Protein AF-A0AA39J6X3-F1 (afdb_monomer_lite)

Foldseek 3Di:
DLPQQAQQLCRVLVDDDPPRDRDDQQQQAQLQPRPGGGDPLCLQPNDPRDVVSVVLNVVLVVVVCVVPVVCVVVVVVDDSVVNVVVCVPDPVSVVSVSVSSVVSRVVSVVGHRDDD

pLDDT: mean 90.01, std 9.68, range [50.03, 97.94]

Secondary structure (DSSP, 8-state):
-TTTT-SSHHHHTSSPPTTS----GGG-B-TTTSSSB-SHHIIIII--SSHHHHHHHHHHHHHHHHH-TTHHHHHTTS-HHHHHHHHHT-GGGHHHHHHHHHHHHHHHHTSPPP--

Structure (mmCIF, N/CA/C/O backbone):
data_AF-A0AA39J6X3-F1
#
_entry.id   AF-A0AA39J6X3-F1
#
loop_
_atom_site.group_PDB
_atom_site.id
_atom_site.type_symbol
_atom_site.label_atom_id
_atom_site.label_alt_id
_atom_site.lab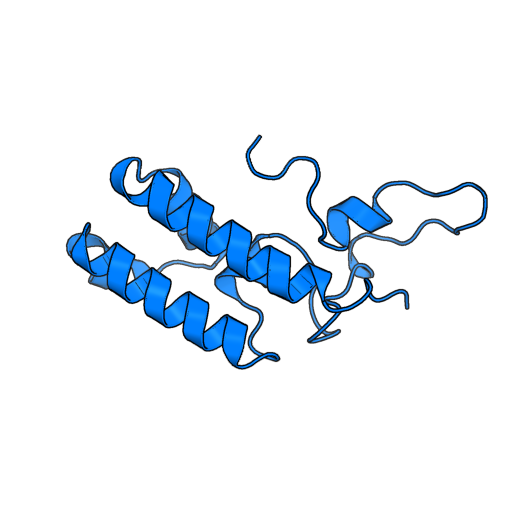el_comp_id
_atom_site.label_asym_id
_atom_site.label_entity_id
_atom_site.label_seq_id
_atom_site.pdbx_PDB_ins_code
_atom_site.Cartn_x
_atom_site.Cartn_y
_atom_site.Cartn_z
_atom_site.occupancy
_atom_site.B_iso_or_equiv
_atom_site.auth_seq_id
_atom_site.auth_comp_id
_atom_site.auth_asym_id
_atom_site.auth_atom_id
_atom_site.pdbx_PDB_model_num
ATOM 1 N N . LEU A 1 1 ? 15.069 5.605 8.001 1.00 50.03 1 LEU A N 1
ATOM 2 C CA . LEU A 1 1 ? 14.063 4.567 7.685 1.00 50.03 1 LEU A CA 1
ATOM 3 C C . LEU A 1 1 ? 12.919 5.272 6.981 1.00 50.03 1 LEU A C 1
ATOM 5 O O . LEU A 1 1 ? 12.296 6.113 7.610 1.00 50.03 1 LEU A O 1
ATOM 9 N N . LEU A 1 2 ? 12.677 4.989 5.699 1.00 50.38 2 LEU A N 1
ATOM 10 C CA . LEU A 1 2 ? 11.654 5.669 4.882 1.00 50.38 2 LEU A CA 1
ATOM 11 C C . LEU A 1 2 ? 10.224 5.587 5.484 1.00 50.38 2 LEU A C 1
ATOM 13 O O . LEU A 1 2 ? 9.334 6.303 5.047 1.00 50.38 2 LEU A O 1
ATOM 17 N N . MET A 1 3 ? 10.021 4.721 6.491 1.00 57.69 3 MET A N 1
ATOM 18 C CA . MET A 1 3 ? 8.728 4.299 7.043 1.00 57.69 3 MET A CA 1
ATOM 19 C C . MET A 1 3 ? 8.615 4.402 8.582 1.00 57.69 3 MET A C 1
ATOM 21 O O . MET A 1 3 ? 7.587 4.043 9.133 1.00 57.69 3 MET A O 1
ATOM 25 N N . SER A 1 4 ? 9.619 4.894 9.323 1.00 57.25 4 SER A N 1
ATOM 26 C CA . SER A 1 4 ? 9.667 4.726 10.798 1.00 57.25 4 SER A CA 1
ATOM 27 C C . SER A 1 4 ? 8.651 5.537 11.622 1.00 57.25 4 SER A C 1
ATOM 29 O O . SER A 1 4 ? 8.642 5.442 12.848 1.00 57.25 4 SER A O 1
ATOM 31 N N . SER A 1 5 ? 7.831 6.379 10.996 1.00 65.50 5 SER A N 1
ATOM 32 C CA . SER A 1 5 ? 6.756 7.142 11.650 1.00 65.50 5 SER A CA 1
ATOM 33 C C . SER A 1 5 ? 5.647 7.416 10.642 1.00 65.5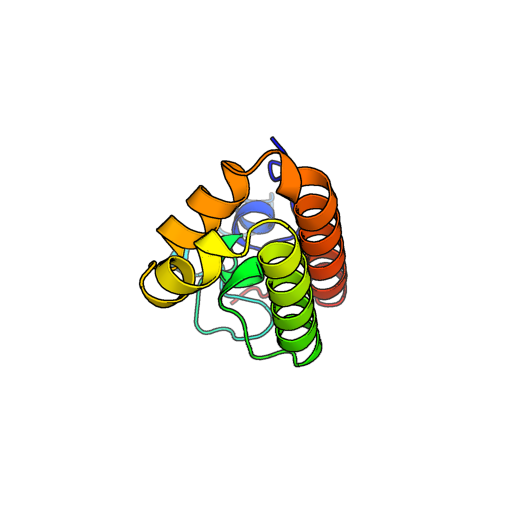0 5 SER A C 1
ATOM 35 O O . SER A 1 5 ? 5.388 8.558 10.267 1.00 65.50 5 SER A O 1
ATOM 37 N N . HIS A 1 6 ? 5.062 6.344 10.118 1.00 79.06 6 HIS A N 1
ATOM 38 C CA . HIS A 1 6 ? 4.021 6.436 9.108 1.00 79.06 6 HIS A CA 1
ATOM 39 C C . HIS A 1 6 ? 2.613 6.409 9.702 1.00 79.06 6 HIS A C 1
ATOM 41 O O . HIS A 1 6 ? 2.385 6.017 10.845 1.00 79.06 6 HIS A O 1
ATOM 47 N N . VAL A 1 7 ? 1.644 6.765 8.868 1.00 91.69 7 VAL A N 1
ATOM 48 C CA . VAL A 1 7 ? 0.246 6.960 9.265 1.00 91.69 7 VAL A CA 1
ATOM 49 C C . VAL A 1 7 ? -0.553 5.673 9.447 1.00 91.69 7 VAL A C 1
ATOM 51 O O . VAL A 1 7 ? -1.708 5.757 9.855 1.00 91.69 7 VAL A O 1
ATOM 54 N N . LEU A 1 8 ? 0.017 4.508 9.128 1.00 94.50 8 LEU A N 1
ATOM 55 C CA . LEU A 1 8 ? -0.690 3.226 9.162 1.00 94.50 8 LEU A CA 1
ATOM 56 C C . LEU A 1 8 ? -0.919 2.711 10.590 1.00 94.50 8 LEU A C 1
ATOM 58 O O . LEU A 1 8 ? -0.154 3.019 11.509 1.00 94.50 8 LEU A O 1
ATOM 62 N N . ALA A 1 9 ? -1.957 1.895 10.763 1.00 93.62 9 ALA A N 1
ATOM 63 C CA . ALA A 1 9 ? -2.417 1.424 12.064 1.00 93.62 9 ALA A CA 1
ATOM 64 C C . ALA A 1 9 ? -1.331 0.673 12.843 1.00 93.62 9 ALA A C 1
ATOM 66 O O . ALA A 1 9 ? -1.240 0.881 14.050 1.00 93.62 9 ALA A O 1
ATOM 67 N N . VAL A 1 10 ? -0.468 -0.111 12.179 1.00 93.19 10 VAL A N 1
ATOM 68 C CA . VAL A 1 10 ? 0.616 -0.837 12.870 1.00 93.19 10 VAL A CA 1
ATOM 69 C C . VAL A 1 10 ? 1.603 0.063 13.605 1.00 93.19 10 VAL A C 1
ATOM 71 O O . VAL A 1 10 ? 2.175 -0.381 14.594 1.00 93.19 10 VAL A O 1
ATOM 74 N N . GLU A 1 11 ? 1.764 1.323 13.188 1.00 90.88 11 GLU A N 1
ATOM 75 C CA . GLU A 1 11 ? 2.580 2.299 13.923 1.00 90.88 11 GLU A CA 1
ATOM 76 C C . GLU A 1 11 ? 1.728 3.217 14.807 1.00 90.88 11 GLU A C 1
ATOM 78 O O . GLU A 1 11 ? 2.092 3.470 15.954 1.00 90.88 11 GLU A O 1
ATOM 83 N N . VAL A 1 12 ? 0.552 3.660 14.344 1.00 89.88 12 VAL A N 1
ATOM 84 C CA . VAL A 1 12 ? -0.340 4.539 15.132 1.00 89.88 12 VAL A CA 1
ATOM 85 C C . VAL A 1 12 ? -0.890 3.845 16.388 1.00 89.88 12 VAL A C 1
ATOM 87 O O . VAL A 1 12 ? -1.106 4.481 17.424 1.00 89.88 12 VAL A O 1
ATOM 90 N N . LEU A 1 13 ? -1.126 2.535 16.321 1.00 89.81 13 LEU A N 1
ATOM 91 C CA . LEU A 1 13 ? -1.652 1.728 17.424 1.00 89.81 13 LEU A CA 1
ATOM 92 C C . LEU A 1 13 ? -0.559 0.953 18.171 1.00 89.81 13 LEU A C 1
ATOM 94 O O . LEU A 1 13 ? -0.868 0.227 19.116 1.00 89.81 13 LEU A O 1
ATOM 98 N N . ARG A 1 14 ? 0.713 1.113 17.785 1.00 84.81 14 ARG A N 1
ATOM 99 C CA . ARG A 1 14 ? 1.848 0.403 18.388 1.00 84.81 14 ARG A CA 1
ATOM 100 C C . ARG A 1 14 ? 2.007 0.683 19.878 1.00 84.81 14 ARG A C 1
ATOM 102 O O . ARG A 1 14 ? 2.332 -0.223 20.643 1.00 84.81 14 ARG A O 1
ATOM 109 N N . LEU A 1 15 ? 1.838 1.942 20.282 1.00 73.44 15 LEU A N 1
ATOM 110 C CA . LEU A 1 15 ? 1.974 2.367 21.672 1.00 73.44 15 LEU A CA 1
ATOM 111 C C . LEU A 1 15 ? 0.597 2.506 22.321 1.00 73.44 15 LEU A C 1
ATOM 113 O O . LEU A 1 15 ? -0.312 3.130 21.774 1.00 73.44 15 LEU A O 1
ATOM 117 N N . SER A 1 16 ? 0.465 1.962 23.530 1.00 66.19 16 SER A N 1
ATOM 118 C CA . SER A 1 16 ? -0.676 2.241 24.397 1.00 66.19 16 SER A CA 1
ATOM 119 C C . SER A 1 16 ? -0.634 3.707 24.830 1.00 66.19 16 SER A C 1
ATOM 121 O O . SER A 1 16 ? 0.296 4.133 25.519 1.00 66.19 16 SER A O 1
ATOM 123 N N . GLU A 1 17 ? -1.641 4.486 24.454 1.00 71.19 17 GLU A N 1
ATOM 124 C CA . GLU A 1 17 ? -1.855 5.812 25.032 1.00 71.19 17 GLU A CA 1
ATOM 125 C C . GLU A 1 17 ? -2.489 5.690 26.423 1.00 71.19 17 GLU A C 1
ATOM 127 O O . GLU A 1 17 ? -3.164 4.707 26.715 1.00 71.19 17 GLU A O 1
ATOM 132 N N . ARG A 1 18 ? -2.312 6.704 27.284 1.00 65.88 18 ARG A N 1
ATOM 133 C CA . ARG A 1 18 ? -2.750 6.697 28.701 1.00 65.88 18 ARG A CA 1
ATOM 134 C C . ARG A 1 18 ? -4.207 6.269 28.945 1.00 65.88 18 ARG A C 1
ATOM 136 O O . ARG A 1 18 ? -4.514 5.856 30.057 1.00 65.88 18 ARG A O 1
ATOM 143 N N . TYR A 1 19 ? -5.079 6.370 27.942 1.00 72.31 19 TYR A N 1
ATOM 144 C CA . TYR A 1 19 ? -6.504 6.033 28.033 1.00 72.31 19 TYR A CA 1
ATOM 145 C C . TYR A 1 19 ? -6.961 4.979 27.014 1.00 72.31 19 TYR A C 1
ATOM 147 O O . TYR A 1 19 ? -8.157 4.721 26.901 1.00 72.31 19 TYR A O 1
ATOM 155 N N . ARG A 1 20 ? -6.034 4.365 26.268 1.00 77.19 20 ARG A N 1
ATOM 156 C CA . ARG A 1 20 ? -6.339 3.334 25.272 1.00 77.19 20 ARG A CA 1
ATOM 157 C C . ARG A 1 20 ? -5.809 1.993 25.764 1.00 77.19 20 ARG A C 1
ATOM 159 O O . ARG A 1 20 ? -4.616 1.861 26.036 1.00 77.19 20 ARG A O 1
ATOM 166 N N . LEU A 1 21 ? -6.693 1.001 25.862 1.00 82.50 21 LEU A N 1
ATOM 167 C CA . LEU A 1 21 ? -6.277 -0.377 26.116 1.00 82.50 21 LEU A CA 1
ATOM 168 C C . LEU A 1 21 ? -5.333 -0.846 25.002 1.00 82.50 21 LEU A C 1
ATOM 170 O O . LEU A 1 21 ? -5.428 -0.397 23.859 1.00 82.50 21 LEU A O 1
ATOM 174 N N . TYR A 1 22 ? -4.406 -1.735 25.350 1.00 86.88 22 TYR A N 1
ATOM 175 C CA . TYR A 1 22 ? -3.514 -2.355 24.377 1.00 86.88 22 TYR A CA 1
ATOM 176 C C . TYR A 1 22 ? -4.327 -3.090 23.303 1.00 86.88 22 TYR A C 1
ATOM 178 O O . TYR A 1 22 ? -5.187 -3.908 23.631 1.00 86.88 22 TYR A O 1
ATOM 186 N N . ILE A 1 23 ? -4.034 -2.806 22.031 1.00 87.69 23 ILE A N 1
ATOM 187 C CA . ILE A 1 23 ? -4.655 -3.465 20.880 1.00 87.69 23 ILE A CA 1
ATOM 188 C C . ILE A 1 23 ? -3.605 -4.394 20.255 1.00 87.69 23 ILE A C 1
ATOM 190 O O . ILE A 1 23 ? -2.565 -3.892 19.815 1.00 87.69 23 ILE A O 1
ATOM 194 N N . PRO A 1 24 ? -3.840 -5.718 20.196 1.00 91.50 24 PRO A N 1
A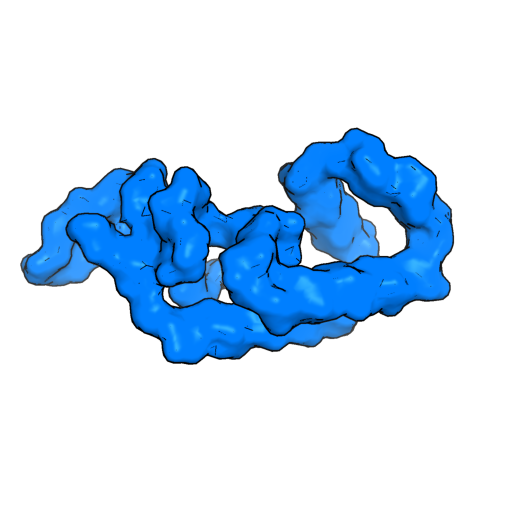TOM 195 C CA . PRO A 1 24 ? -2.940 -6.653 19.522 1.00 91.50 24 PRO A CA 1
ATOM 196 C C . PRO A 1 24 ? -2.730 -6.292 18.046 1.00 91.50 24 PRO A C 1
ATOM 198 O O . PRO A 1 24 ? -3.657 -5.819 17.392 1.00 91.50 24 PRO A O 1
ATOM 201 N N . ARG A 1 25 ? -1.538 -6.564 17.495 1.00 91.94 25 ARG A N 1
ATOM 202 C CA . ARG A 1 25 ? -1.202 -6.245 16.090 1.00 91.94 25 ARG A CA 1
ATOM 203 C C . ARG A 1 25 ? -2.207 -6.825 15.095 1.00 91.94 25 ARG A C 1
ATOM 205 O O . ARG A 1 25 ? -2.582 -6.148 14.144 1.00 91.94 25 ARG A O 1
ATOM 212 N N . ASP A 1 26 ? -2.682 -8.043 15.335 1.00 93.81 26 ASP A N 1
ATOM 213 C CA . ASP A 1 26 ? -3.643 -8.721 14.453 1.00 93.81 26 ASP A CA 1
ATOM 214 C C . ASP A 1 26 ? -4.984 -7.978 14.347 1.00 93.81 26 ASP A C 1
ATOM 216 O O . ASP A 1 26 ? -5.781 -8.241 13.451 1.00 93.81 26 ASP A O 1
ATOM 220 N N . TRP A 1 27 ? -5.240 -7.037 15.261 1.00 94.06 27 TRP A N 1
ATOM 221 C CA . TRP A 1 27 ? -6.440 -6.206 15.297 1.00 94.06 27 TRP A CA 1
ATOM 222 C C . TRP A 1 27 ? -6.208 -4.805 14.724 1.00 94.06 27 TRP A C 1
ATOM 224 O O . TRP A 1 27 ? -7.141 -4.006 14.660 1.00 94.06 27 TRP A O 1
ATOM 234 N N . HIS A 1 28 ? -4.992 -4.487 14.270 1.00 94.94 28 HIS A N 1
ATOM 235 C CA . HIS A 1 28 ? -4.670 -3.230 13.587 1.00 94.94 28 HIS A CA 1
ATOM 236 C C . HIS A 1 28 ? -5.168 -3.283 12.140 1.00 94.94 28 HIS A C 1
ATOM 238 O O . HIS A 1 28 ? -4.391 -3.167 11.198 1.00 94.94 28 HIS A O 1
ATOM 244 N N . LEU A 1 29 ? -6.460 -3.545 11.953 1.00 97.31 29 LEU A N 1
ATOM 245 C CA . LEU A 1 29 ? -7.055 -3.807 10.649 1.00 97.31 29 LEU A CA 1
ATOM 246 C C . LEU A 1 29 ? -7.055 -2.550 9.771 1.00 97.31 29 LEU A C 1
ATOM 248 O O . LEU A 1 29 ? -7.228 -1.429 10.248 1.00 97.31 29 LEU A O 1
ATOM 252 N N . CYS A 1 30 ? -6.917 -2.752 8.462 1.00 97.88 30 CYS A N 1
ATOM 253 C CA . CYS A 1 30 ? -6.969 -1.698 7.459 1.00 97.88 30 CYS A CA 1
ATOM 254 C C . CYS A 1 30 ? -8.249 -0.877 7.579 1.00 97.88 30 CYS A C 1
ATOM 256 O O . CYS A 1 30 ? -9.355 -1.415 7.496 1.00 97.88 30 CYS A O 1
ATOM 258 N N . ARG A 1 31 ? -8.096 0.446 7.674 1.00 97.69 31 ARG A N 1
ATOM 259 C CA . ARG A 1 31 ? -9.197 1.409 7.770 1.00 97.69 31 ARG A CA 1
ATOM 260 C C . ARG A 1 31 ? -10.164 1.351 6.593 1.00 97.69 31 ARG A C 1
ATOM 262 O O . ARG A 1 31 ? -11.328 1.719 6.740 1.00 97.69 31 ARG A O 1
ATOM 269 N N . PHE A 1 32 ? -9.700 0.852 5.446 1.00 97.94 32 PHE A N 1
ATOM 270 C CA . PHE A 1 32 ? -10.521 0.647 4.259 1.00 97.94 32 PHE A CA 1
ATOM 271 C C . PHE A 1 32 ? -11.160 -0.740 4.228 1.00 97.94 32 P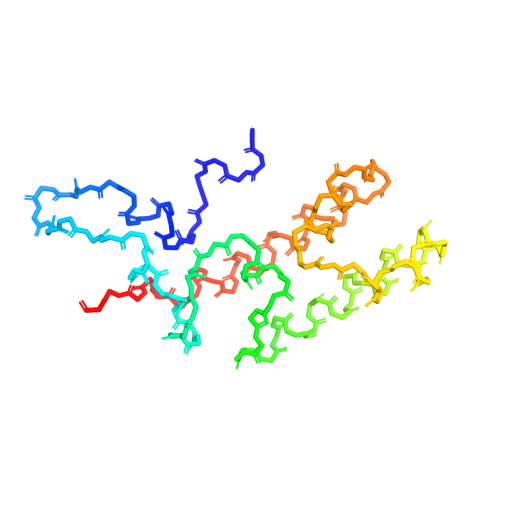HE A C 1
ATOM 273 O O . PHE A 1 32 ? -12.384 -0.841 4.234 1.00 97.94 32 PHE A O 1
ATOM 280 N N . CYS A 1 33 ? -10.356 -1.810 4.185 1.00 97.56 33 CYS A N 1
ATOM 281 C CA . CYS A 1 33 ? -10.899 -3.148 3.943 1.00 97.56 33 CYS A CA 1
ATOM 282 C C . CYS A 1 33 ? -11.408 -3.844 5.209 1.00 97.56 33 CYS A C 1
ATOM 284 O O . CYS A 1 33 ? -12.334 -4.638 5.116 1.00 97.56 33 CYS A O 1
ATOM 286 N N . ARG A 1 34 ? -10.832 -3.550 6.382 1.00 97.00 34 ARG A N 1
ATOM 287 C CA . ARG A 1 34 ? -11.133 -4.186 7.679 1.00 97.00 34 ARG A CA 1
ATOM 288 C C . ARG A 1 34 ? -10.956 -5.712 7.721 1.00 97.00 34 ARG A C 1
ATOM 290 O O . ARG A 1 34 ? -11.469 -6.353 8.628 1.00 97.00 34 ARG A O 1
ATOM 297 N N . VAL A 1 35 ? -10.248 -6.299 6.754 1.00 95.94 35 VAL A N 1
ATOM 298 C CA . VAL A 1 35 ? -10.028 -7.759 6.670 1.00 95.94 35 VAL A CA 1
ATOM 299 C C . VAL A 1 35 ? -8.577 -8.150 6.960 1.00 95.94 35 VAL A C 1
ATOM 301 O O . VAL A 1 35 ? -8.329 -9.242 7.457 1.00 95.94 35 VAL A O 1
ATOM 304 N N . ALA A 1 36 ? -7.617 -7.274 6.667 1.00 96.69 36 ALA A N 1
ATOM 305 C CA . ALA A 1 36 ? -6.190 -7.528 6.858 1.00 96.69 36 ALA A CA 1
ATOM 306 C C . ALA A 1 36 ? -5.547 -6.433 7.712 1.00 96.69 36 ALA A C 1
ATOM 308 O O . ALA A 1 36 ? -6.084 -5.327 7.800 1.00 96.69 36 ALA A O 1
ATOM 309 N N . VAL A 1 37 ? -4.395 -6.741 8.311 1.00 96.88 37 VAL A N 1
ATOM 310 C CA . VAL A 1 37 ? -3.585 -5.779 9.070 1.00 96.88 37 VAL A CA 1
ATOM 311 C C . VAL A 1 37 ? -3.163 -4.612 8.170 1.00 96.88 37 VAL A C 1
ATOM 313 O O . VAL A 1 37 ? -2.819 -4.795 7.005 1.00 96.88 37 VAL A O 1
ATOM 316 N N . GLU A 1 38 ? -3.222 -3.397 8.707 1.00 96.94 38 GLU A N 1
ATOM 317 C CA . GLU A 1 38 ? -2.800 -2.169 8.044 1.00 96.94 38 GLU A CA 1
ATOM 318 C C . GLU A 1 38 ? -1.298 -1.927 8.217 1.00 96.94 38 GLU A C 1
ATOM 320 O O . GLU A 1 38 ? -0.875 -1.093 9.020 1.00 96.94 38 GLU A O 1
ATOM 325 N N . ASP A 1 39 ? -0.499 -2.664 7.457 1.00 94.75 39 ASP A N 1
ATOM 326 C CA . ASP A 1 39 ? 0.942 -2.453 7.318 1.00 94.75 39 ASP A CA 1
ATOM 327 C C . ASP A 1 39 ? 1.315 -1.963 5.912 1.00 94.75 39 ASP A C 1
ATOM 329 O O . ASP A 1 39 ? 0.464 -1.777 5.033 1.00 94.75 39 ASP A O 1
ATOM 333 N N . GLU A 1 40 ? 2.600 -1.687 5.708 1.00 93.62 40 GLU A N 1
ATOM 334 C CA . GLU A 1 40 ? 3.142 -1.142 4.469 1.00 93.62 40 GLU A CA 1
ATOM 335 C C . GLU A 1 40 ? 2.869 -2.069 3.288 1.00 93.62 40 GLU A C 1
ATOM 337 O O . GLU A 1 40 ? 2.500 -1.613 2.207 1.00 93.62 40 GLU A O 1
ATOM 342 N N . GLN A 1 41 ? 2.995 -3.379 3.492 1.00 93.62 41 GLN A N 1
ATOM 343 C CA . GLN A 1 41 ? 2.727 -4.369 2.455 1.00 93.62 41 GLN A CA 1
ATOM 344 C C . GLN A 1 41 ? 1.264 -4.320 2.031 1.00 93.62 41 GLN A C 1
ATOM 346 O O . GLN A 1 41 ? 0.966 -4.244 0.834 1.00 93.62 41 GLN A O 1
ATOM 351 N N . HIS A 1 42 ? 0.344 -4.304 2.999 1.00 96.19 42 HIS A N 1
ATOM 352 C CA . HIS A 1 42 ? -1.069 -4.205 2.695 1.00 96.19 42 HIS A CA 1
ATOM 353 C C . HIS A 1 42 ? -1.4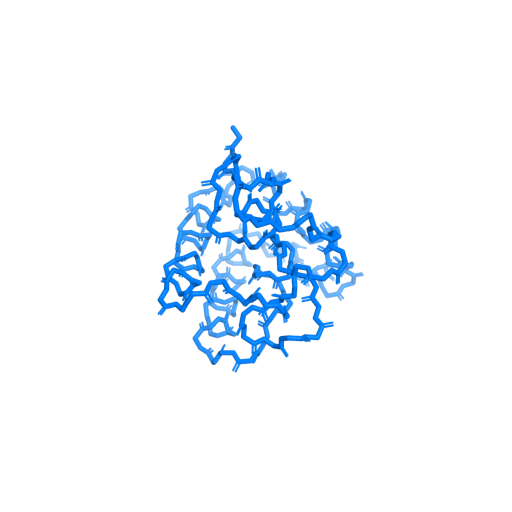08 -2.888 1.990 1.00 96.19 42 HIS A C 1
ATOM 355 O O . HIS A 1 42 ? -2.053 -2.901 0.937 1.00 96.19 42 HIS A O 1
ATOM 361 N N . ALA A 1 43 ? -0.956 -1.758 2.535 1.00 96.31 43 ALA A N 1
ATOM 362 C CA . ALA A 1 43 ? -1.247 -0.430 2.007 1.00 96.31 43 ALA A CA 1
ATOM 363 C C . ALA A 1 43 ? -0.705 -0.239 0.583 1.00 96.31 43 ALA A C 1
ATOM 365 O O . ALA A 1 43 ? -1.436 0.191 -0.313 1.00 96.31 43 ALA A O 1
ATOM 366 N N . LEU A 1 44 ? 0.557 -0.607 0.354 1.00 95.56 44 LEU A N 1
ATOM 367 C CA . LEU A 1 44 ? 1.241 -0.385 -0.916 1.00 95.56 44 LEU A CA 1
ATOM 368 C C . LEU A 1 44 ? 0.819 -1.409 -1.975 1.00 95.56 44 LEU A C 1
ATOM 370 O O . LEU A 1 44 ? 0.559 -1.039 -3.120 1.00 95.56 44 LEU A O 1
ATOM 374 N N . LEU A 1 45 ? 0.695 -2.693 -1.627 1.00 95.12 45 LEU A N 1
ATOM 375 C CA . LEU A 1 45 ? 0.644 -3.767 -2.629 1.00 95.12 45 LEU A CA 1
ATOM 376 C C . LEU A 1 45 ? -0.674 -4.548 -2.686 1.00 95.12 45 LEU A C 1
ATOM 378 O O . LEU A 1 45 ? -0.942 -5.162 -3.719 1.00 95.12 45 LEU A O 1
ATOM 382 N N . VAL A 1 46 ? -1.505 -4.522 -1.639 1.00 96.12 46 VAL A N 1
ATOM 383 C CA . VAL A 1 46 ? -2.641 -5.462 -1.527 1.00 96.12 46 VAL A CA 1
ATOM 384 C C . VAL A 1 46 ? -3.999 -4.773 -1.509 1.00 96.12 46 VAL A C 1
ATOM 386 O O . VAL A 1 46 ? -4.910 -5.213 -2.209 1.00 96.12 46 VAL A O 1
ATOM 389 N N . CYS A 1 47 ? -4.170 -3.709 -0.721 1.00 97.50 47 CYS A N 1
ATOM 390 C CA . CYS A 1 47 ? -5.475 -3.094 -0.509 1.00 97.50 47 CYS A CA 1
ATOM 391 C C . CYS A 1 47 ? -6.096 -2.657 -1.845 1.00 97.50 47 CYS A C 1
ATOM 393 O O . CYS A 1 47 ? -5.482 -1.914 -2.619 1.00 97.50 47 CYS A O 1
ATOM 395 N N . ALA A 1 48 ? -7.312 -3.138 -2.112 1.00 97.12 48 ALA A N 1
ATOM 396 C CA . ALA A 1 48 ? -8.045 -2.888 -3.354 1.00 97.12 48 ALA A CA 1
ATOM 397 C C . ALA A 1 48 ? -9.443 -2.289 -3.117 1.00 97.12 48 ALA A C 1
ATOM 399 O O . ALA A 1 48 ? -10.204 -2.110 -4.062 1.00 97.12 48 ALA A O 1
ATOM 400 N N . THR A 1 49 ? -9.786 -1.966 -1.864 1.00 97.56 49 THR A N 1
ATOM 401 C CA . THR A 1 49 ? -11.093 -1.392 -1.506 1.00 97.56 49 THR A CA 1
ATOM 402 C C . THR A 1 49 ? -11.280 0.014 -2.069 1.00 97.56 49 THR A C 1
ATOM 404 O O . THR A 1 49 ? -12.391 0.380 -2.441 1.00 97.56 49 THR A O 1
ATOM 407 N N . VAL A 1 50 ? -10.205 0.804 -2.140 1.00 96.94 50 VAL A N 1
ATOM 408 C CA . VAL A 1 50 ? -10.246 2.169 -2.674 1.00 96.94 50 VAL A CA 1
ATOM 409 C C . VAL A 1 50 ? -9.759 2.161 -4.128 1.00 96.94 50 VAL A C 1
ATOM 411 O O . VAL A 1 50 ? -8.602 1.801 -4.364 1.00 96.94 50 VAL A O 1
ATOM 414 N N . PRO A 1 51 ? -10.577 2.595 -5.108 1.00 97.50 51 PRO A N 1
ATOM 415 C CA . PRO A 1 51 ? -10.189 2.587 -6.520 1.00 97.50 51 PRO A CA 1
ATOM 416 C C . PRO A 1 51 ? -8.914 3.384 -6.822 1.00 97.50 51 PRO A C 1
ATOM 418 O O . PRO A 1 51 ? -8.091 2.945 -7.622 1.00 97.50 51 PRO A O 1
ATOM 421 N N . SER A 1 52 ? -8.699 4.516 -6.144 1.00 96.94 52 SER A N 1
ATOM 422 C CA . SER A 1 52 ? -7.496 5.336 -6.337 1.00 96.94 52 SER A CA 1
ATOM 423 C C . SER A 1 52 ? -6.204 4.610 -5.949 1.00 96.94 52 SER A C 1
ATOM 425 O O . SER A 1 52 ? -5.199 4.793 -6.629 1.00 96.94 52 SER A O 1
ATOM 427 N N . LEU A 1 53 ? -6.221 3.732 -4.935 1.00 97.31 53 LEU A N 1
ATOM 428 C CA . LEU A 1 53 ? -5.060 2.899 -4.582 1.00 97.31 53 LEU A CA 1
ATOM 429 C C . LEU A 1 53 ? -4.730 1.898 -5.692 1.00 97.31 53 LEU A C 1
ATOM 431 O O . LEU A 1 53 ? -3.561 1.680 -6.008 1.00 97.31 53 LEU A O 1
ATOM 435 N N . VAL A 1 54 ? -5.759 1.306 -6.302 1.00 97.56 54 VAL A N 1
ATOM 436 C CA . VAL A 1 54 ? -5.587 0.369 -7.418 1.00 97.56 54 VAL A CA 1
ATOM 437 C C . VAL A 1 54 ? -4.988 1.089 -8.625 1.00 97.56 54 VAL A C 1
ATOM 439 O O . VAL A 1 54 ? -4.001 0.610 -9.180 1.00 97.56 54 VAL A O 1
ATOM 442 N N . CYS A 1 55 ? -5.521 2.260 -8.986 1.00 97.81 55 CYS A N 1
ATOM 443 C CA . CYS A 1 55 ? -4.990 3.065 -10.085 1.00 97.81 55 CYS A CA 1
ATOM 444 C C . CYS A 1 55 ? -3.549 3.526 -9.826 1.00 97.81 55 CYS A C 1
ATOM 446 O O . CYS A 1 55 ? -2.705 3.389 -10.707 1.00 97.81 55 CYS A O 1
ATOM 448 N N . LEU A 1 56 ? -3.234 4.012 -8.618 1.00 97.31 56 LEU A N 1
ATOM 449 C CA . LEU A 1 56 ? -1.866 4.403 -8.260 1.00 97.31 56 LEU A CA 1
ATOM 450 C C . LEU A 1 56 ? -0.890 3.235 -8.395 1.00 97.31 56 LEU A C 1
ATOM 452 O O . LEU A 1 56 ? 0.185 3.405 -8.960 1.00 97.31 56 LEU A O 1
ATOM 456 N N . ARG A 1 57 ? -1.269 2.042 -7.925 1.00 96.69 57 ARG A N 1
ATOM 457 C CA . ARG A 1 57 ? -0.426 0.844 -8.020 1.00 96.69 57 ARG A CA 1
ATOM 458 C C . ARG A 1 57 ? -0.194 0.416 -9.466 1.00 96.69 57 ARG A C 1
ATOM 460 O O . ARG A 1 57 ? 0.911 0.007 -9.804 1.00 96.69 57 ARG A O 1
ATOM 467 N N . GLN A 1 58 ? -1.223 0.498 -10.307 1.00 96.12 58 GLN A N 1
ATOM 468 C CA . GLN A 1 58 ? -1.110 0.186 -11.732 1.00 96.12 58 GLN A CA 1
ATOM 469 C C . GLN A 1 58 ? -0.168 1.161 -12.439 1.00 96.12 58 GLN A C 1
ATOM 471 O O . GLN A 1 58 ? 0.743 0.714 -13.129 1.00 96.12 58 GLN A O 1
ATOM 476 N N . ASN A 1 59 ? -0.342 2.466 -12.218 1.00 96.94 59 ASN A N 1
ATOM 477 C CA . ASN A 1 59 ? 0.513 3.494 -12.812 1.00 96.94 59 ASN A CA 1
ATOM 478 C C . ASN A 1 59 ? 1.964 3.342 -12.346 1.00 96.94 59 ASN A C 1
ATOM 480 O O . ASN A 1 59 ? 2.864 3.250 -13.172 1.00 96.94 59 ASN A O 1
ATOM 484 N N . PHE A 1 60 ? 2.173 3.191 -11.036 1.00 96.12 60 PHE A N 1
ATOM 485 C CA . PHE A 1 60 ? 3.496 2.945 -10.470 1.00 96.12 60 PHE A CA 1
ATOM 486 C C . PHE A 1 60 ? 4.164 1.713 -11.091 1.00 96.12 60 PHE A C 1
ATOM 488 O O . PHE A 1 60 ? 5.333 1.764 -11.460 1.00 96.12 60 PHE A O 1
ATOM 495 N N . LEU A 1 61 ? 3.429 0.608 -11.260 1.00 94.00 61 LEU A N 1
ATOM 496 C CA . LEU A 1 61 ? 3.982 -0.590 -11.884 1.00 94.00 61 LEU A CA 1
ATOM 497 C C . LEU A 1 61 ? 4.349 -0.353 -13.355 1.00 94.00 61 LEU A C 1
ATOM 499 O O . LEU A 1 61 ? 5.400 -0.816 -13.786 1.00 94.00 61 LEU A O 1
ATOM 503 N N . VAL A 1 62 ? 3.527 0.371 -14.117 1.00 95.38 62 VAL A N 1
ATOM 504 C CA . VAL A 1 62 ? 3.847 0.747 -15.505 1.00 95.38 62 VAL A CA 1
ATOM 505 C C . VAL A 1 62 ? 5.138 1.567 -15.561 1.00 95.38 62 VAL A C 1
ATOM 507 O O . VAL A 1 62 ? 6.026 1.241 -16.351 1.00 95.38 62 VAL A O 1
ATOM 510 N N . ASP A 1 63 ? 5.286 2.560 -14.684 1.00 95.00 63 ASP A N 1
ATOM 511 C CA . ASP A 1 63 ? 6.480 3.405 -14.625 1.00 95.00 63 ASP A CA 1
ATOM 512 C C . ASP A 1 63 ? 7.725 2.581 -14.260 1.00 95.00 63 ASP A C 1
ATOM 514 O O . ASP A 1 63 ? 8.756 2.670 -14.929 1.00 95.00 63 ASP A O 1
ATOM 518 N N . ILE A 1 64 ? 7.622 1.692 -13.269 1.00 93.56 64 ILE A N 1
ATOM 519 C CA . ILE A 1 64 ? 8.711 0.786 -12.878 1.00 93.56 64 ILE A CA 1
ATOM 520 C C . ILE A 1 64 ? 9.108 -0.154 -14.018 1.00 93.56 64 ILE A C 1
ATOM 522 O O . ILE A 1 64 ? 10.298 -0.330 -14.283 1.00 93.56 64 ILE A O 1
ATOM 526 N N . LEU A 1 65 ? 8.136 -0.748 -14.713 1.00 92.50 65 LEU A N 1
ATOM 527 C CA . LEU A 1 65 ? 8.403 -1.649 -15.834 1.00 92.50 65 LEU A CA 1
ATOM 528 C C . LEU A 1 65 ? 8.999 -0.916 -17.042 1.00 92.50 65 LEU A C 1
ATOM 530 O O . LEU A 1 65 ? 9.714 -1.538 -17.823 1.00 92.50 65 LEU A O 1
ATOM 534 N N . SER A 1 66 ? 8.772 0.393 -17.176 1.00 92.50 66 SER A N 1
ATOM 535 C CA . SER A 1 66 ? 9.438 1.209 -18.198 1.00 92.50 66 SER A CA 1
ATOM 536 C C . SER A 1 66 ? 10.936 1.399 -17.916 1.00 92.50 66 SER A C 1
ATOM 538 O O . SER A 1 66 ? 11.741 1.406 -18.847 1.00 92.50 66 SER A O 1
ATOM 540 N N . ILE A 1 67 ? 11.325 1.484 -16.637 1.00 91.12 67 ILE A N 1
ATOM 541 C CA . ILE A 1 67 ? 12.725 1.616 -16.201 1.00 91.12 67 ILE A CA 1
ATOM 542 C C . ILE A 1 67 ? 13.418 0.251 -16.157 1.00 91.12 67 ILE A C 1
ATOM 544 O O . ILE A 1 67 ? 14.602 0.137 -16.469 1.00 91.12 67 ILE A O 1
ATOM 548 N N . CYS A 1 68 ? 12.696 -0.793 -15.750 1.00 89.56 68 CYS A N 1
ATOM 549 C CA . CYS A 1 68 ? 13.217 -2.146 -15.569 1.00 89.56 68 CYS A CA 1
ATOM 550 C C . CYS A 1 68 ? 12.311 -3.196 -16.237 1.00 89.56 68 CYS A C 1
ATOM 552 O O . CYS A 1 68 ? 11.647 -3.965 -15.535 1.00 89.56 68 CYS A O 1
ATOM 554 N N . PRO A 1 69 ? 12.307 -3.297 -17.581 1.00 89.56 69 PRO A N 1
ATOM 555 C CA . PRO A 1 69 ? 11.460 -4.248 -18.310 1.00 89.56 69 PRO A CA 1
ATOM 556 C C . PRO A 1 69 ? 11.693 -5.712 -17.914 1.00 89.56 69 PRO A C 1
ATOM 558 O O . PRO A 1 69 ? 10.768 -6.521 -17.914 1.00 89.56 69 PRO A O 1
ATOM 561 N N . GLN A 1 70 ? 12.919 -6.057 -17.508 1.00 86.06 70 GLN A N 1
ATOM 562 C CA . GLN A 1 70 ? 13.287 -7.387 -17.016 1.00 86.06 70 GLN A CA 1
ATOM 563 C C . GLN A 1 70 ? 12.461 -7.836 -15.801 1.00 86.06 70 GLN A C 1
ATOM 565 O O . GLN A 1 70 ? 12.301 -9.035 -15.574 1.00 86.06 70 GLN A O 1
ATOM 570 N N . LEU A 1 71 ? 11.907 -6.889 -15.036 1.00 87.06 71 LEU A N 1
ATOM 571 C CA . LEU A 1 71 ? 11.075 -7.192 -13.879 1.00 87.06 71 LEU A CA 1
ATOM 572 C C . LEU A 1 71 ? 9.705 -7.752 -14.284 1.00 87.06 71 LEU A C 1
ATOM 574 O O . LEU A 1 71 ? 9.095 -8.458 -13.489 1.00 87.06 71 LEU A O 1
ATOM 578 N N . GLN A 1 72 ? 9.236 -7.511 -15.513 1.00 86.31 72 GLN A N 1
ATOM 579 C CA . GLN A 1 72 ? 7.890 -7.888 -15.958 1.00 86.31 72 GLN A CA 1
ATOM 580 C C . GLN A 1 72 ? 7.596 -9.382 -15.773 1.00 86.31 72 GLN A C 1
ATOM 582 O O . GLN A 1 72 ? 6.533 -9.752 -15.273 1.00 86.31 72 GLN A O 1
ATOM 587 N N . PHE A 1 73 ? 8.540 -10.243 -16.157 1.00 83.38 73 PHE A N 1
ATOM 588 C CA . PHE A 1 73 ? 8.369 -11.694 -16.064 1.00 83.38 73 PHE A CA 1
ATOM 589 C C . PHE A 1 73 ? 8.452 -12.192 -14.621 1.00 83.38 73 PHE A C 1
ATOM 591 O O . PHE A 1 73 ? 7.695 -13.080 -14.233 1.00 83.38 73 PHE A O 1
ATOM 598 N N . ALA A 1 74 ? 9.336 -11.600 -13.817 1.00 85.31 74 ALA A N 1
ATOM 599 C CA . ALA A 1 74 ? 9.512 -11.984 -12.423 1.00 85.31 74 ALA A CA 1
ATOM 600 C C . ALA A 1 74 ? 8.340 -11.510 -11.548 1.00 85.31 74 ALA A C 1
ATOM 602 O O . ALA A 1 74 ? 7.850 -12.271 -10.720 1.00 85.31 74 ALA A O 1
ATOM 603 N N . TRP A 1 75 ? 7.840 -10.290 -11.767 1.00 88.62 75 TRP A N 1
ATOM 604 C CA . TRP A 1 75 ? 6.879 -9.611 -10.892 1.00 88.62 75 TRP A CA 1
ATOM 605 C C . TRP A 1 75 ? 5.621 -10.432 -10.590 1.00 88.62 75 TRP A C 1
ATOM 607 O O . TRP A 1 75 ? 5.167 -10.506 -9.444 1.00 88.62 75 TRP A O 1
ATOM 617 N N . ASN A 1 76 ? 5.069 -11.083 -11.615 1.00 85.50 76 ASN A N 1
ATOM 618 C CA . ASN A 1 76 ? 3.849 -11.879 -11.486 1.00 85.50 76 ASN A CA 1
ATOM 619 C C . ASN A 1 76 ? 4.057 -13.162 -10.669 1.00 85.50 76 ASN A C 1
ATOM 621 O O . ASN A 1 76 ? 3.106 -13.625 -10.048 1.00 85.50 76 ASN A O 1
ATOM 625 N N . GLY A 1 77 ? 5.278 -13.706 -10.642 1.00 85.56 77 GLY A N 1
ATOM 626 C CA . GLY A 1 77 ? 5.625 -14.899 -9.866 1.00 85.56 77 GLY A CA 1
ATOM 627 C C . GLY A 1 77 ? 6.032 -14.616 -8.418 1.00 85.56 77 GLY A C 1
ATOM 628 O O . GLY A 1 77 ? 6.073 -15.543 -7.615 1.00 85.56 77 GLY A O 1
ATOM 629 N N . LEU A 1 78 ? 6.326 -13.358 -8.077 1.00 88.25 78 LEU A N 1
ATOM 630 C CA . LEU A 1 78 ? 6.729 -12.967 -6.726 1.00 88.25 78 LEU A CA 1
ATOM 631 C C . LEU A 1 78 ? 5.534 -12.893 -5.767 1.00 88.25 78 LEU A C 1
ATOM 633 O O . LEU A 1 78 ? 4.471 -12.368 -6.119 1.00 88.25 78 LEU A O 1
ATOM 637 N N . GLY A 1 79 ? 5.749 -13.348 -4.529 1.00 89.00 79 GLY A N 1
ATOM 638 C CA . GLY A 1 79 ? 4.855 -13.067 -3.409 1.00 89.00 79 GLY A CA 1
ATOM 639 C C . GLY A 1 79 ? 4.881 -11.586 -3.016 1.00 89.00 79 GLY A C 1
ATOM 640 O O . GLY A 1 79 ? 5.735 -10.819 -3.459 1.00 89.00 79 GLY A O 1
ATOM 641 N N . THR A 1 80 ? 3.939 -11.154 -2.174 1.00 87.06 80 THR A N 1
ATOM 642 C CA . THR A 1 80 ? 3.853 -9.751 -1.724 1.00 87.06 80 THR A CA 1
ATOM 643 C C . THR A 1 80 ? 5.132 -9.288 -1.021 1.00 87.06 80 THR A C 1
ATOM 645 O O . THR A 1 80 ? 5.619 -8.192 -1.303 1.00 87.06 80 THR A O 1
ATOM 648 N N . ASP A 1 81 ? 5.701 -10.136 -0.162 1.00 84.75 81 ASP A N 1
ATOM 649 C CA . ASP A 1 81 ? 6.929 -9.843 0.584 1.00 84.75 81 ASP A CA 1
ATOM 650 C C . ASP A 1 81 ? 8.114 -9.647 -0.364 1.00 84.75 81 ASP A C 1
ATOM 652 O O . ASP A 1 81 ? 8.822 -8.638 -0.293 1.00 84.75 81 ASP A O 1
ATOM 656 N N . ASP A 1 82 ? 8.261 -10.561 -1.324 1.00 90.75 82 ASP A N 1
ATOM 657 C CA . ASP A 1 82 ? 9.327 -10.519 -2.321 1.00 90.75 82 ASP A CA 1
ATOM 658 C C . ASP A 1 82 ? 9.191 -9.314 -3.257 1.00 90.75 82 ASP A C 1
ATOM 660 O O . ASP A 1 82 ? 10.193 -8.730 -3.666 1.00 90.75 82 ASP A O 1
ATOM 664 N N . ARG A 1 83 ? 7.959 -8.894 -3.579 1.00 91.50 83 ARG A N 1
ATOM 665 C CA . ARG A 1 83 ? 7.704 -7.687 -4.380 1.00 91.50 83 ARG A CA 1
ATOM 666 C C . ARG A 1 83 ? 8.196 -6.434 -3.674 1.00 91.50 83 ARG A C 1
ATOM 668 O O . ARG A 1 83 ? 8.882 -5.628 -4.298 1.00 91.50 83 ARG A O 1
ATOM 675 N N . LEU A 1 84 ? 7.876 -6.264 -2.389 1.00 89.50 84 LEU A N 1
ATOM 676 C CA . LEU A 1 84 ? 8.338 -5.097 -1.637 1.00 89.50 84 LEU A CA 1
ATOM 677 C C . LEU A 1 84 ? 9.865 -5.108 -1.493 1.00 89.50 84 LEU A C 1
ATOM 679 O O . LEU A 1 84 ? 10.510 -4.090 -1.744 1.00 89.50 84 LEU A O 1
ATOM 683 N N . ALA A 1 85 ? 10.448 -6.263 -1.163 1.00 90.19 85 ALA A N 1
ATOM 684 C CA . ALA A 1 85 ? 11.897 -6.420 -1.077 1.00 90.19 85 ALA A CA 1
ATOM 685 C C . ALA A 1 85 ? 12.593 -6.119 -2.415 1.00 90.19 85 ALA A C 1
ATOM 687 O O . ALA A 1 85 ? 13.627 -5.455 -2.432 1.00 90.19 85 ALA A O 1
ATOM 688 N N . CYS A 1 86 ? 12.010 -6.557 -3.534 1.00 90.31 86 CYS A N 1
ATOM 689 C CA . CYS A 1 86 ? 12.512 -6.277 -4.874 1.00 90.31 86 CYS A CA 1
ATOM 690 C C . CYS A 1 86 ? 12.522 -4.771 -5.172 1.00 90.31 86 CYS A C 1
ATOM 692 O O . CYS A 1 86 ? 13.553 -4.246 -5.587 1.00 90.31 86 CYS A O 1
ATOM 694 N N . LEU A 1 87 ? 11.420 -4.062 -4.896 1.00 90.06 87 LEU A N 1
ATOM 695 C CA . LEU A 1 87 ? 11.331 -2.610 -5.095 1.00 90.06 87 LEU A CA 1
ATOM 696 C C . LEU A 1 87 ? 12.373 -1.841 -4.272 1.00 90.06 87 LEU A C 1
ATOM 698 O O . LEU A 1 87 ? 12.991 -0.911 -4.782 1.00 90.06 87 LEU A O 1
ATOM 702 N N . LEU A 1 88 ? 12.602 -2.245 -3.019 1.00 89.38 88 LEU A N 1
ATOM 703 C CA . LEU A 1 88 ? 13.591 -1.611 -2.138 1.00 89.38 88 LEU A CA 1
ATOM 704 C C . LEU A 1 88 ? 15.042 -1.836 -2.593 1.00 89.38 88 LEU A C 1
ATOM 706 O O . LEU A 1 88 ? 15.926 -1.069 -2.220 1.00 89.38 88 LEU A O 1
ATOM 710 N N . GLN A 1 89 ? 15.294 -2.873 -3.393 1.00 90.38 89 GLN A N 1
ATOM 711 C CA . GLN A 1 89 ? 16.614 -3.198 -3.941 1.00 90.38 89 GLN A CA 1
ATOM 712 C C . GLN A 1 89 ? 16.876 -2.580 -5.319 1.00 90.38 89 GLN A C 1
ATOM 714 O O . GLN A 1 89 ? 17.917 -2.856 -5.911 1.00 90.38 89 GLN A O 1
ATOM 719 N N . LEU A 1 90 ? 15.961 -1.762 -5.847 1.00 88.31 90 LEU A N 1
ATOM 720 C CA . LEU A 1 90 ? 16.084 -1.098 -7.145 1.00 88.31 90 LEU A CA 1
ATOM 721 C C . LEU A 1 90 ? 16.431 0.389 -6.950 1.00 88.31 90 LEU A C 1
ATOM 723 O O . LEU A 1 90 ? 15.521 1.206 -6.816 1.00 88.31 90 LEU A O 1
ATOM 727 N N . PRO A 1 91 ? 17.716 0.800 -7.008 1.00 86.69 91 PRO A N 1
ATOM 728 C CA . PRO A 1 91 ? 18.089 2.207 -6.829 1.00 86.69 91 PRO A CA 1
ATOM 729 C C . PRO A 1 91 ? 17.442 3.123 -7.874 1.00 86.69 91 PRO A C 1
ATOM 731 O O . PRO A 1 91 ? 17.027 4.235 -7.571 1.00 86.69 91 PRO A O 1
ATOM 734 N N . ALA A 1 92 ? 17.289 2.633 -9.109 1.00 86.12 92 ALA A N 1
ATOM 735 C CA . ALA A 1 92 ? 16.649 3.378 -10.193 1.00 86.12 92 ALA A CA 1
ATOM 736 C C . ALA A 1 92 ? 15.152 3.652 -9.946 1.00 86.12 92 ALA A C 1
ATOM 738 O O . ALA A 1 92 ? 14.587 4.557 -10.554 1.00 86.12 92 ALA A O 1
ATOM 739 N N . ALA A 1 93 ? 14.516 2.881 -9.061 1.00 87.00 93 ALA A N 1
ATOM 740 C CA . ALA A 1 93 ? 13.115 3.033 -8.695 1.00 87.00 93 ALA A CA 1
ATOM 741 C C . ALA A 1 93 ? 12.903 3.974 -7.503 1.00 87.00 93 ALA A C 1
ATOM 743 O O . ALA A 1 93 ? 11.761 4.333 -7.233 1.00 87.00 93 ALA A O 1
ATOM 744 N N . GLU A 1 94 ? 13.959 4.372 -6.786 1.00 90.44 94 GLU A N 1
ATOM 745 C CA . GLU A 1 94 ? 13.840 5.080 -5.506 1.00 90.44 94 GLU A CA 1
ATOM 746 C C . GLU A 1 94 ? 12.966 6.349 -5.582 1.00 90.44 94 GLU A C 1
ATOM 748 O O . GLU A 1 94 ? 12.050 6.466 -4.763 1.00 90.44 94 GLU A O 1
ATOM 753 N N . PRO A 1 95 ? 13.130 7.261 -6.567 1.00 92.06 95 PRO A N 1
ATOM 754 C CA . PRO A 1 95 ? 12.296 8.462 -6.640 1.00 92.06 95 PRO A CA 1
ATOM 755 C C . PRO A 1 95 ? 10.818 8.142 -6.896 1.00 92.06 95 PRO A C 1
ATOM 757 O O . PRO A 1 95 ? 9.936 8.731 -6.269 1.00 92.06 95 PRO A O 1
ATOM 760 N N . LEU A 1 96 ? 10.544 7.175 -7.779 1.00 93.62 96 LEU A N 1
ATOM 761 C CA . LEU A 1 96 ? 9.181 6.731 -8.079 1.00 93.62 96 LEU A CA 1
ATOM 762 C C . LEU A 1 96 ? 8.547 6.037 -6.877 1.00 93.62 96 LEU A C 1
ATOM 764 O O . LEU A 1 96 ? 7.378 6.265 -6.577 1.00 93.62 96 LEU A O 1
ATOM 768 N N . LEU A 1 97 ? 9.317 5.205 -6.173 1.00 93.81 97 LEU A N 1
ATOM 769 C CA . LEU A 1 97 ? 8.859 4.499 -4.986 1.00 93.81 97 LEU A CA 1
ATOM 770 C C . LEU A 1 97 ? 8.518 5.491 -3.874 1.00 93.81 97 LEU A C 1
ATOM 772 O O . LEU A 1 97 ? 7.459 5.372 -3.265 1.00 93.81 97 LEU A O 1
ATOM 776 N N . ALA A 1 98 ? 9.365 6.497 -3.646 1.00 92.94 98 ALA A N 1
ATOM 777 C CA . ALA A 1 98 ? 9.106 7.548 -2.668 1.00 92.94 98 ALA A CA 1
ATOM 778 C C . ALA A 1 98 ? 7.826 8.336 -2.998 1.00 92.94 98 ALA A C 1
ATOM 780 O O . ALA A 1 98 ? 6.993 8.551 -2.115 1.00 92.94 98 ALA A O 1
ATOM 781 N N . GLN A 1 99 ? 7.629 8.716 -4.266 1.00 95.50 99 GLN A N 1
ATOM 782 C CA . GLN A 1 99 ? 6.416 9.405 -4.709 1.00 95.50 99 GLN A CA 1
ATOM 783 C C . GLN A 1 99 ? 5.163 8.527 -4.560 1.00 95.50 99 GLN A C 1
ATOM 785 O O . GLN A 1 99 ? 4.138 8.982 -4.052 1.00 95.50 99 GLN A O 1
ATOM 790 N N . PHE A 1 100 ? 5.241 7.260 -4.967 1.00 96.44 100 PHE A N 1
ATOM 791 C CA . PHE A 1 100 ? 4.143 6.304 -4.838 1.00 96.44 100 PHE A CA 1
ATOM 792 C C . PHE A 1 100 ? 3.733 6.111 -3.376 1.00 96.44 100 PHE A C 1
ATOM 794 O O . PHE A 1 100 ? 2.555 6.232 -3.037 1.00 96.44 100 PHE A O 1
ATOM 801 N N . VAL A 1 101 ? 4.713 5.881 -2.502 1.00 95.31 101 VAL A N 1
ATOM 802 C CA . VAL A 1 101 ? 4.519 5.772 -1.055 1.00 95.31 101 VAL A CA 1
ATOM 803 C C . VAL A 1 101 ? 3.836 7.018 -0.495 1.00 95.31 101 VAL A C 1
ATOM 805 O O . VAL A 1 101 ? 2.874 6.897 0.263 1.00 95.31 101 VAL A O 1
ATOM 808 N N . HIS A 1 102 ? 4.298 8.208 -0.887 1.00 95.19 102 HIS A N 1
ATOM 809 C CA . HIS A 1 102 ? 3.715 9.468 -0.441 1.00 95.19 102 HIS A CA 1
ATOM 810 C C . HIS A 1 102 ? 2.227 9.563 -0.801 1.00 95.19 102 HIS A C 1
ATOM 812 O O . HIS A 1 102 ? 1.404 9.769 0.089 1.00 95.19 102 HIS A O 1
ATOM 818 N N . HIS A 1 103 ? 1.859 9.321 -2.061 1.00 97.25 103 HIS A N 1
ATOM 819 C CA . HIS A 1 103 ? 0.462 9.399 -2.500 1.00 97.25 103 HIS A CA 1
ATOM 820 C C . HIS A 1 103 ? -0.434 8.319 -1.885 1.00 97.25 103 HIS A C 1
ATOM 822 O O . HIS A 1 103 ? -1.592 8.587 -1.557 1.00 97.25 103 HIS A O 1
ATOM 828 N N . VAL A 1 104 ? 0.084 7.103 -1.678 1.00 97.00 104 VAL A N 1
ATOM 829 C CA . VAL A 1 104 ? -0.649 6.080 -0.921 1.00 97.00 104 VAL A CA 1
ATOM 830 C C . VAL A 1 104 ? -0.916 6.584 0.496 1.00 97.00 104 VAL A C 1
ATOM 832 O O . VAL A 1 104 ? -2.048 6.509 0.970 1.00 97.00 104 VAL A O 1
ATOM 835 N N . PHE A 1 105 ? 0.084 7.153 1.167 1.00 95.69 105 PHE A N 1
ATOM 836 C CA . PHE A 1 105 ? -0.087 7.659 2.526 1.00 95.69 105 PHE A CA 1
ATOM 837 C C . PHE A 1 105 ? -1.022 8.862 2.605 1.00 95.69 105 PHE A C 1
ATOM 839 O O . PHE A 1 105 ? -1.798 8.924 3.552 1.00 95.69 105 PHE A O 1
ATOM 846 N N . GLU A 1 106 ? -1.043 9.755 1.615 1.00 96.19 106 GLU A N 1
ATOM 847 C CA . GLU A 1 106 ? -2.051 10.822 1.535 1.00 96.19 106 GLU A CA 1
ATOM 848 C C . GLU A 1 106 ? -3.479 10.256 1.519 1.00 96.19 106 GLU A C 1
ATOM 850 O O . GLU A 1 106 ? -4.349 10.738 2.249 1.00 96.19 106 GLU A O 1
ATOM 855 N N . ILE A 1 107 ? -3.718 9.180 0.760 1.00 96.88 107 ILE A N 1
ATOM 856 C CA . ILE A 1 107 ? -5.019 8.498 0.751 1.00 96.88 107 ILE A CA 1
ATOM 857 C C . ILE A 1 107 ? -5.325 7.917 2.131 1.00 96.88 107 ILE A C 1
ATOM 859 O O . ILE A 1 107 ? -6.426 8.119 2.640 1.00 96.88 107 ILE A O 1
ATOM 863 N N . PHE A 1 108 ? -4.374 7.233 2.769 1.00 96.81 108 PHE A N 1
ATOM 864 C CA . PHE A 1 108 ? -4.590 6.696 4.115 1.00 96.81 108 PHE A CA 1
ATOM 865 C C . PHE A 1 108 ? -4.855 7.811 5.139 1.00 96.81 108 PHE A C 1
ATOM 867 O O . PHE A 1 108 ? -5.787 7.682 5.927 1.00 96.81 108 PHE A O 1
ATOM 874 N N . CYS A 1 109 ? -4.139 8.935 5.086 1.00 95.31 109 CYS A N 1
ATOM 875 C CA . CYS A 1 109 ? -4.364 10.108 5.939 1.00 95.31 109 CYS A CA 1
ATOM 876 C C . CYS A 1 109 ? -5.777 10.697 5.823 1.00 95.31 109 CYS A C 1
ATOM 878 O O . CYS A 1 109 ? -6.249 11.315 6.775 1.00 95.31 109 CYS A O 1
ATOM 880 N N . SER A 1 110 ? -6.456 10.513 4.687 1.00 95.56 110 SER A N 1
ATOM 881 C CA . SER A 1 110 ? -7.805 11.054 4.466 1.00 95.56 110 SER A CA 1
ATOM 882 C C . SER A 1 110 ? -8.902 10.376 5.298 1.00 95.56 110 SER A C 1
ATOM 884 O O . SER A 1 110 ? -10.007 10.906 5.409 1.00 95.56 110 SER A O 1
ATOM 886 N N . VAL A 1 111 ? -8.609 9.219 5.902 1.00 95.81 111 VAL A N 1
ATOM 887 C CA . VAL A 1 111 ? -9.547 8.449 6.729 1.00 95.81 111 VAL A CA 1
ATOM 888 C C . VAL A 1 111 ? -8.887 8.141 8.073 1.00 95.81 111 VAL A C 1
ATOM 890 O O . VAL A 1 111 ? -7.718 7.764 8.087 1.00 95.81 111 VAL A O 1
ATOM 893 N N . PRO A 1 112 ? -9.581 8.275 9.216 1.00 95.00 112 PRO A N 1
ATOM 894 C CA . PRO A 1 112 ? -9.007 7.908 10.509 1.00 95.00 112 PRO A CA 1
ATOM 895 C C . PRO A 1 112 ? -8.660 6.413 10.577 1.00 95.00 112 PRO A C 1
ATOM 897 O O . PRO A 1 112 ? -9.309 5.582 9.940 1.00 95.00 112 PRO A O 1
ATOM 900 N N . VAL A 1 113 ? -7.649 6.066 11.382 1.00 94.81 113 VAL A N 1
ATOM 901 C CA . VAL A 1 113 ? -7.320 4.666 11.696 1.00 94.81 113 VAL A CA 1
ATOM 902 C C . VAL A 1 113 ? -8.549 3.975 12.279 1.00 94.81 113 VAL A C 1
ATOM 904 O O . VAL A 1 113 ? -9.230 4.526 13.145 1.00 94.81 113 VAL A O 1
ATOM 907 N N . TYR A 1 114 ? -8.824 2.760 11.810 1.00 94.69 114 TYR A N 1
ATOM 908 C CA . TYR A 1 114 ? -9.887 1.944 12.372 1.00 94.69 114 TYR A CA 1
ATOM 909 C C . TYR A 1 114 ? -9.471 1.395 13.740 1.00 94.69 114 TYR A C 1
ATOM 911 O O . TYR A 1 114 ? -8.403 0.802 13.8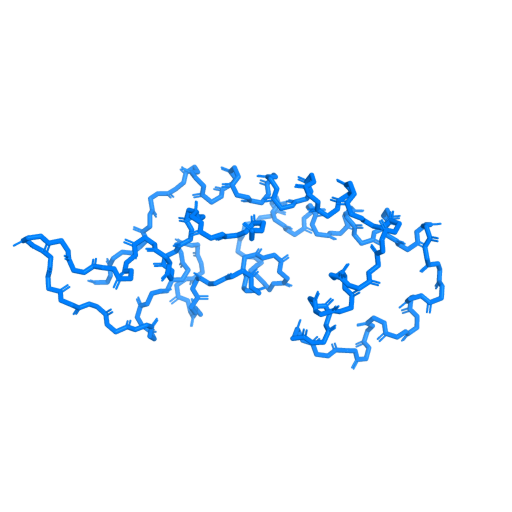88 1.00 94.69 114 TYR A O 1
ATOM 919 N N . ILE A 1 115 ? -10.333 1.607 14.731 1.00 90.12 115 ILE A N 1
ATOM 920 C CA . ILE A 1 115 ? -10.206 1.051 16.076 1.00 90.12 115 ILE A CA 1
ATOM 921 C C . ILE A 1 115 ? -11.397 0.097 16.251 1.00 90.12 115 ILE A C 1
ATOM 923 O O . ILE A 1 115 ? -12.533 0.571 16.146 1.00 90.12 115 ILE A O 1
ATOM 927 N N . PRO A 1 116 ? -11.155 -1.215 16.422 1.00 84.06 116 PRO A N 1
ATOM 928 C CA . PRO A 1 116 ? -12.213 -2.204 16.609 1.00 84.06 116 PRO A CA 1
ATOM 929 C C . PRO A 1 116 ? -12.942 -2.070 17.949 1.00 84.06 116 PRO A C 1
ATOM 931 O O . PRO A 1 116 ? -12.339 -1.554 18.920 1.00 84.06 116 PRO A O 1
#

Radius of gyration: 15.14 Å; chains: 1; bounding box: 30×26×47 Å

Sequence (116 aa):
LLMSSHVLAVEVLRLSERYRLYIPRDWHLCRFCRVAVEDEQHALLVCATVPSLVCLRQNFLVDILSICPQLQFAWNGLGTDDRLACLLQLPAAEPLLAQFVHHVFEIFCSVPVYIP

Organism: NCBI:txid47425